Protein AF-A0A401X7L7-F1 (afdb_monomer_lite)

Structure (mmCIF, N/CA/C/O backbone):
data_AF-A0A401X7L7-F1
#
_entry.id   AF-A0A401X7L7-F1
#
loop_
_atom_site.group_PDB
_atom_site.id
_atom_site.type_symbol
_atom_site.label_atom_id
_atom_site.label_alt_id
_atom_site.label_comp_id
_atom_site.label_asym_id
_atom_site.label_entity_id
_atom_site.label_seq_id
_atom_site.pdbx_PDB_ins_code
_atom_site.Cartn_x
_atom_site.Cartn_y
_atom_site.Cartn_z
_atom_site.occupancy
_atom_site.B_iso_or_equiv
_atom_site.auth_seq_id
_atom_site.auth_comp_id
_atom_site.auth_asym_id
_atom_site.auth_atom_id
_atom_site.pdbx_PDB_model_num
ATOM 1 N N . MET A 1 1 ? -39.114 -39.461 -10.760 1.00 40.25 1 MET A N 1
ATOM 2 C CA . MET A 1 1 ? -38.188 -39.083 -11.841 1.00 40.25 1 MET A CA 1
ATOM 3 C C . MET A 1 1 ? -38.371 -37.604 -12.107 1.00 40.25 1 MET A C 1
ATOM 5 O O . MET A 1 1 ? -39.404 -37.196 -12.616 1.00 40.25 1 MET A O 1
ATOM 9 N N . ASP A 1 2 ? -37.402 -36.857 -11.588 1.00 40.75 2 ASP A N 1
ATOM 10 C CA . ASP A 1 2 ? -36.866 -35.591 -12.087 1.00 40.75 2 ASP A CA 1
ATOM 11 C C . ASP A 1 2 ? -37.799 -34.412 -12.367 1.00 40.75 2 ASP A C 1
ATOM 13 O O . ASP A 1 2 ? -38.387 -34.270 -13.435 1.00 40.75 2 ASP A O 1
ATOM 17 N N . SER A 1 3 ? -37.775 -33.456 -11.439 1.00 38.47 3 SER A N 1
ATOM 18 C CA . SER A 1 3 ? -37.650 -32.035 -11.787 1.00 38.47 3 SER A CA 1
ATOM 19 C C . SER A 1 3 ? -37.122 -31.254 -10.585 1.00 38.47 3 SER A C 1
ATOM 21 O O . SER A 1 3 ? -37.842 -30.502 -9.931 1.00 38.47 3 SER A O 1
ATOM 23 N N . LEU A 1 4 ? -35.832 -31.443 -10.293 1.00 44.00 4 LEU A N 1
ATOM 24 C CA . LEU A 1 4 ? -35.060 -30.494 -9.495 1.00 44.00 4 LEU A CA 1
ATOM 25 C C . LEU A 1 4 ? -34.912 -29.216 -10.329 1.00 44.00 4 LEU A C 1
ATOM 27 O O . LEU A 1 4 ? -34.088 -29.134 -11.241 1.00 44.00 4 LEU A O 1
ATOM 31 N N . ARG A 1 5 ? -35.760 -28.221 -10.051 1.00 46.72 5 ARG A N 1
ATOM 32 C CA . ARG A 1 5 ? -35.566 -26.857 -10.546 1.00 46.72 5 ARG A CA 1
ATOM 33 C C . ARG A 1 5 ? -34.300 -26.314 -9.898 1.00 46.72 5 ARG A C 1
ATOM 35 O O . ARG A 1 5 ? -34.284 -25.957 -8.729 1.00 46.72 5 ARG A O 1
ATOM 42 N N . ASN A 1 6 ? -33.241 -26.309 -10.694 1.00 39.75 6 ASN A N 1
ATOM 43 C CA . ASN A 1 6 ? -31.961 -25.697 -10.403 1.00 39.75 6 ASN A CA 1
ATOM 44 C C . ASN A 1 6 ? -32.156 -24.175 -10.271 1.00 39.75 6 ASN A C 1
ATOM 46 O O . ASN A 1 6 ? -32.184 -23.445 -11.267 1.00 39.75 6 ASN A O 1
ATOM 50 N N . GLU A 1 7 ? -32.367 -23.709 -9.041 1.00 44.09 7 GLU A N 1
ATOM 51 C CA . GLU A 1 7 ? -32.327 -22.297 -8.678 1.00 44.09 7 GLU A CA 1
ATOM 52 C C . GLU A 1 7 ? -30.890 -21.798 -8.831 1.00 44.09 7 GLU A C 1
ATOM 54 O O . GLU A 1 7 ? -30.083 -21.825 -7.905 1.00 44.09 7 GLU A O 1
ATOM 59 N N . ARG A 1 8 ? -30.560 -21.319 -10.034 1.00 40.28 8 ARG A N 1
ATOM 60 C CA . ARG A 1 8 ? -29.399 -20.454 -10.238 1.00 40.28 8 ARG A CA 1
ATOM 61 C C . ARG A 1 8 ? -29.622 -19.172 -9.441 1.00 40.28 8 ARG A C 1
ATOM 63 O O . ARG A 1 8 ? -30.217 -18.222 -9.950 1.00 40.28 8 ARG A O 1
ATOM 70 N N . ARG A 1 9 ? -29.137 -19.149 -8.198 1.00 40.84 9 ARG A N 1
ATOM 71 C CA . ARG A 1 9 ? -28.847 -17.903 -7.489 1.00 40.84 9 ARG A CA 1
ATOM 72 C C . ARG A 1 9 ? -27.856 -17.136 -8.356 1.00 40.84 9 ARG A C 1
ATOM 74 O O . ARG A 1 9 ? -26.712 -17.541 -8.524 1.00 40.84 9 ARG A O 1
ATOM 81 N N . LYS A 1 10 ? -28.339 -16.066 -8.981 1.00 39.78 10 LYS A N 1
ATOM 82 C CA . LYS A 1 10 ? -27.475 -15.018 -9.507 1.00 39.78 10 LYS A CA 1
ATOM 83 C C . LYS A 1 10 ? -26.910 -14.308 -8.285 1.00 39.78 10 LYS A C 1
ATOM 85 O O . LYS A 1 10 ? -27.592 -13.472 -7.701 1.00 39.78 10 LYS A O 1
ATOM 90 N N . GLU A 1 11 ? -25.713 -14.693 -7.871 1.00 41.09 11 GLU A N 1
ATOM 91 C CA . GLU A 1 11 ? -24.885 -13.833 -7.036 1.00 41.09 11 GLU A CA 1
ATOM 92 C C . GLU A 1 11 ? -24.604 -12.586 -7.880 1.00 41.09 11 GLU A C 1
ATOM 94 O O . GLU A 1 11 ? -23.903 -12.635 -8.892 1.00 41.09 11 GLU A O 1
ATOM 99 N N . GLY A 1 12 ? -25.303 -11.495 -7.559 1.00 38.31 12 GLY A N 1
ATOM 100 C CA . GLY A 1 12 ? -24.961 -10.179 -8.082 1.00 38.31 12 GLY A CA 1
ATOM 101 C C . GLY A 1 12 ? -23.550 -9.806 -7.621 1.00 38.31 12 GLY A C 1
ATOM 102 O O . GLY A 1 12 ? -23.062 -10.388 -6.650 1.00 38.31 12 GLY A O 1
ATOM 103 N N . PRO A 1 13 ? -22.881 -8.855 -8.292 1.00 40.84 13 PRO A N 1
ATOM 104 C CA . PRO A 1 13 ? -21.600 -8.377 -7.806 1.00 40.84 13 PRO A CA 1
ATOM 105 C C . PRO A 1 13 ? -21.838 -7.833 -6.399 1.00 40.84 13 PRO A C 1
ATOM 107 O O . PRO A 1 13 ? -22.666 -6.939 -6.227 1.00 40.84 13 PRO A O 1
ATOM 110 N N . LEU A 1 14 ? -21.160 -8.413 -5.405 1.00 45.06 14 LEU A N 1
ATOM 111 C CA . LEU A 1 14 ? -21.030 -7.800 -4.091 1.00 45.06 14 LEU A CA 1
ATOM 112 C C . LEU A 1 14 ? -20.533 -6.384 -4.360 1.00 45.06 14 LEU A C 1
ATOM 114 O O . LEU A 1 14 ? -19.457 -6.199 -4.929 1.00 45.06 14 LEU A O 1
ATOM 118 N N . GLU A 1 15 ? -21.387 -5.408 -4.073 1.00 44.59 15 GLU A N 1
ATOM 119 C CA . GLU A 1 15 ? -21.108 -3.989 -4.214 1.00 44.59 15 GLU A CA 1
ATOM 120 C C . GLU A 1 15 ? -20.011 -3.681 -3.190 1.00 44.59 15 GLU A C 1
ATOM 122 O O . GLU A 1 15 ? -20.271 -3.374 -2.029 1.00 44.59 15 GLU A O 1
ATOM 127 N N . GLY A 1 16 ? -18.767 -3.955 -3.593 1.00 45.09 16 GLY A N 1
ATOM 128 C CA . GLY A 1 16 ? -17.586 -3.870 -2.757 1.00 45.09 16 GLY A CA 1
ATOM 129 C C . GLY A 1 16 ? -17.468 -2.439 -2.284 1.00 45.09 16 GLY A C 1
ATOM 130 O O . GLY A 1 16 ? -17.202 -1.546 -3.089 1.00 45.09 16 GLY A O 1
ATOM 131 N N . SER A 1 17 ? -17.736 -2.241 -0.996 1.00 50.53 17 SER A N 1
ATOM 132 C CA . SER A 1 17 ? -17.685 -0.962 -0.305 1.00 50.53 17 SER A CA 1
ATOM 133 C C . SER A 1 17 ? -16.356 -0.271 -0.607 1.00 50.53 17 SER A C 1
ATOM 135 O O . SER A 1 17 ? -15.340 -0.544 0.028 1.00 50.53 17 SER A O 1
ATOM 137 N N . LEU A 1 18 ? -16.354 0.633 -1.587 1.00 61.09 18 LEU A N 1
ATOM 138 C CA . LEU A 1 18 ? -15.335 1.667 -1.684 1.00 61.09 18 LEU A CA 1
ATOM 139 C C . LEU A 1 18 ? -15.367 2.405 -0.347 1.00 61.09 18 LEU A C 1
ATOM 141 O O . LEU A 1 18 ? -16.406 2.966 0.006 1.00 61.09 18 LEU A O 1
ATOM 145 N N . ILE A 1 19 ? -14.257 2.417 0.394 1.00 70.06 19 ILE A N 1
ATOM 146 C CA . ILE A 1 19 ? -14.118 3.358 1.506 1.00 70.06 19 ILE A CA 1
ATOM 147 C C . ILE A 1 19 ? -14.068 4.757 0.888 1.00 70.06 19 ILE A C 1
ATOM 149 O O . ILE A 1 19 ? -13.007 5.263 0.527 1.00 70.06 19 ILE A O 1
ATOM 153 N N . ALA A 1 20 ? -15.236 5.375 0.731 1.00 65.81 20 ALA A N 1
ATOM 154 C CA . ALA A 1 20 ? -15.380 6.668 0.070 1.00 65.81 20 ALA A CA 1
ATOM 155 C C . ALA A 1 20 ? -14.694 7.809 0.841 1.00 65.81 20 ALA A C 1
ATOM 157 O O . ALA A 1 20 ? -14.420 8.852 0.259 1.00 65.81 20 ALA A O 1
ATOM 158 N N . ASN A 1 21 ? -14.384 7.603 2.124 1.00 82.88 21 ASN A N 1
ATOM 159 C CA . ASN A 1 21 ? -13.745 8.577 3.004 1.00 82.88 21 ASN A CA 1
ATOM 160 C C . ASN A 1 21 ? -12.304 8.199 3.398 1.00 82.88 21 ASN A C 1
ATOM 162 O O . ASN A 1 21 ? -11.851 8.566 4.480 1.00 82.88 21 ASN A O 1
ATOM 166 N N . TRP A 1 22 ? -11.572 7.456 2.553 1.00 89.75 22 TRP A N 1
ATOM 167 C CA . TRP A 1 22 ? -10.189 7.062 2.863 1.00 89.75 22 TRP A CA 1
ATOM 168 C C . TRP A 1 22 ? -9.281 8.262 3.161 1.00 89.75 22 TRP A C 1
ATOM 170 O O . TRP A 1 22 ? -8.554 8.237 4.148 1.00 89.75 22 TRP A O 1
ATOM 180 N N . GLU A 1 23 ? -9.350 9.323 2.352 1.00 88.00 23 GLU A N 1
ATOM 181 C CA . GLU A 1 23 ? -8.529 10.525 2.557 1.00 88.00 23 GLU A CA 1
ATOM 182 C C . GLU A 1 23 ? -8.793 11.188 3.917 1.00 88.00 23 GLU A C 1
ATOM 184 O O . GLU A 1 23 ? -7.854 11.611 4.587 1.00 88.00 23 GLU A O 1
ATOM 189 N N . GLU A 1 24 ? -10.052 11.229 4.359 1.00 88.19 24 GLU A N 1
ATOM 190 C CA . GLU A 1 24 ? -10.422 11.765 5.673 1.00 88.19 24 GLU A CA 1
ATOM 191 C C . GLU A 1 24 ? -9.912 10.871 6.807 1.00 88.19 24 GLU A C 1
ATOM 193 O O . GLU A 1 24 ? -9.383 11.370 7.799 1.00 88.19 24 GLU A O 1
ATOM 198 N N . ARG A 1 25 ? -10.031 9.547 6.646 1.00 90.69 25 ARG A N 1
ATOM 199 C CA . ARG A 1 25 ? -9.561 8.556 7.622 1.00 90.69 25 ARG A CA 1
ATOM 200 C C . ARG A 1 25 ? -8.049 8.613 7.792 1.00 90.69 25 ARG A C 1
ATOM 202 O O . ARG A 1 25 ? -7.563 8.677 8.913 1.00 90.69 25 ARG A O 1
ATOM 209 N N . ILE A 1 26 ? -7.299 8.619 6.691 1.00 92.81 26 ILE A N 1
ATOM 210 C CA . ILE A 1 26 ? -5.836 8.569 6.749 1.00 92.81 26 ILE A CA 1
ATOM 211 C C . ILE A 1 26 ? -5.226 9.882 7.248 1.00 92.81 26 ILE A C 1
ATOM 213 O O . ILE A 1 26 ? -4.117 9.875 7.779 1.00 92.81 26 ILE A O 1
ATOM 217 N N . TYR A 1 27 ? -5.943 11.005 7.118 1.00 92.75 27 TYR A N 1
ATOM 218 C CA . TYR A 1 27 ? -5.448 12.328 7.498 1.00 92.75 27 TYR A CA 1
ATOM 219 C C . TYR A 1 27 ? -4.963 12.389 8.952 1.00 92.75 27 TYR A C 1
ATOM 221 O O . TYR A 1 27 ? -3.916 12.979 9.209 1.00 92.75 27 TYR A O 1
ATOM 229 N N . SER A 1 28 ? -5.668 11.751 9.894 1.00 92.38 28 SER A N 1
ATOM 230 C CA . SER A 1 28 ? -5.309 11.808 11.318 1.00 92.38 28 SER A CA 1
ATOM 231 C C . SER A 1 28 ? -4.028 11.052 11.668 1.00 92.38 28 SER A C 1
ATOM 233 O O . SER A 1 28 ? -3.397 11.391 12.664 1.00 92.38 28 SER A O 1
ATOM 235 N N . ILE A 1 29 ? -3.639 10.050 10.871 1.00 94.62 29 ILE A N 1
ATOM 236 C CA . ILE A 1 29 ? -2.452 9.218 11.132 1.00 94.62 29 ILE A CA 1
ATOM 237 C C . ILE A 1 29 ? -1.307 9.466 10.149 1.00 94.62 29 ILE A C 1
ATOM 239 O O . ILE A 1 29 ? -0.219 8.925 10.336 1.00 94.62 29 ILE A O 1
ATOM 243 N N . ARG A 1 30 ? -1.530 10.266 9.098 1.00 94.44 30 ARG A N 1
ATOM 244 C CA . ARG A 1 30 ? -0.578 10.464 7.998 1.00 94.44 30 ARG A CA 1
ATOM 245 C C . ARG A 1 30 ? 0.808 10.851 8.501 1.00 94.44 30 ARG A C 1
ATOM 247 O O . ARG A 1 30 ? 1.777 10.186 8.151 1.00 94.44 30 ARG A O 1
ATOM 254 N N . ASP A 1 31 ? 0.896 11.891 9.323 1.00 95.00 31 ASP A N 1
ATOM 255 C CA . ASP A 1 31 ? 2.184 12.388 9.811 1.00 95.00 31 ASP A CA 1
ATOM 256 C C . ASP A 1 31 ? 2.894 11.345 10.678 1.00 95.00 31 ASP A C 1
ATOM 258 O O . ASP A 1 31 ? 4.092 11.137 10.514 1.00 95.00 31 ASP A O 1
ATOM 262 N N . SER A 1 32 ? 2.159 10.625 11.528 1.00 95.94 32 SER A N 1
ATOM 263 C CA . SER A 1 32 ? 2.709 9.535 12.340 1.00 95.94 32 SER A CA 1
ATOM 264 C C . SER A 1 32 ? 3.265 8.404 11.480 1.00 95.94 32 SER A C 1
ATOM 266 O O . SER A 1 32 ? 4.379 7.957 11.727 1.00 95.94 32 SER A O 1
ATOM 268 N N . VAL A 1 33 ? 2.547 7.989 10.429 1.00 94.94 33 VAL A N 1
ATOM 269 C CA . VAL A 1 33 ? 3.027 6.960 9.491 1.00 94.94 33 VAL A CA 1
ATOM 270 C C . VAL A 1 33 ? 4.314 7.410 8.796 1.00 94.94 33 VAL A C 1
ATOM 272 O O . VAL A 1 33 ? 5.278 6.649 8.737 1.00 94.94 33 VAL A O 1
ATOM 275 N N . TYR A 1 34 ? 4.355 8.646 8.289 1.00 94.44 34 TYR A N 1
ATOM 276 C CA . TYR A 1 34 ? 5.553 9.179 7.634 1.00 94.44 34 TYR A CA 1
ATOM 277 C C . TYR A 1 34 ? 6.730 9.315 8.600 1.00 94.44 34 TYR A C 1
ATOM 279 O O . TYR A 1 34 ? 7.847 8.956 8.237 1.00 94.44 34 TYR A O 1
ATOM 287 N N . VAL A 1 35 ? 6.499 9.813 9.817 1.00 95.31 35 VAL A N 1
ATOM 288 C CA . VAL A 1 35 ? 7.539 9.924 10.846 1.00 95.31 35 VAL A CA 1
ATOM 289 C C . VAL A 1 35 ? 8.096 8.546 11.179 1.00 95.31 35 VAL A C 1
ATOM 291 O O . VAL A 1 35 ? 9.312 8.377 11.148 1.00 95.31 35 VAL A O 1
ATOM 294 N N . ASP A 1 36 ? 7.248 7.552 11.426 1.00 94.06 36 ASP A N 1
ATOM 295 C CA . ASP A 1 36 ? 7.686 6.200 11.772 1.00 94.06 36 ASP A CA 1
ATOM 296 C C . ASP A 1 36 ? 8.505 5.553 10.645 1.00 94.06 36 ASP A C 1
ATOM 298 O O . ASP A 1 36 ? 9.576 5.000 10.906 1.00 94.06 36 ASP A O 1
ATOM 302 N N . LEU A 1 37 ? 8.058 5.675 9.390 1.00 93.56 37 LEU A N 1
ATOM 303 C CA . LEU A 1 37 ? 8.782 5.163 8.222 1.00 93.56 37 LEU A CA 1
ATOM 304 C C . LEU A 1 37 ? 10.133 5.871 8.027 1.00 93.56 37 LEU A C 1
ATOM 306 O O . LEU A 1 37 ? 11.177 5.221 7.977 1.00 93.56 37 LEU A O 1
ATOM 310 N N . VAL A 1 38 ? 10.146 7.205 7.985 1.00 93.19 38 VAL A N 1
ATOM 311 C CA . VAL A 1 38 ? 11.370 7.979 7.718 1.00 93.19 38 VAL A CA 1
ATOM 312 C C . VAL A 1 38 ? 12.389 7.820 8.844 1.00 93.19 38 VAL A C 1
ATOM 314 O O . VAL A 1 38 ? 13.581 7.700 8.576 1.00 93.19 38 VAL A O 1
ATOM 317 N N . THR A 1 39 ? 11.951 7.796 10.103 1.00 92.88 39 THR A N 1
ATOM 318 C CA . THR A 1 39 ? 12.872 7.668 11.244 1.00 92.88 39 THR A CA 1
ATOM 319 C C . THR A 1 39 ? 13.437 6.262 11.407 1.00 92.88 39 THR A C 1
ATOM 321 O O . THR A 1 39 ? 14.566 6.130 11.874 1.00 92.88 39 THR A O 1
ATOM 324 N N . THR A 1 40 ? 12.686 5.226 11.021 1.00 91.12 40 THR A N 1
ATOM 325 C CA . THR A 1 40 ? 13.101 3.830 11.228 1.00 91.12 40 THR A CA 1
ATOM 326 C C . THR A 1 40 ? 13.855 3.270 10.025 1.00 91.12 40 THR A C 1
ATOM 328 O O . THR A 1 40 ? 14.903 2.655 10.198 1.00 91.12 40 THR A O 1
ATOM 331 N N . VAL A 1 41 ? 13.341 3.485 8.810 1.00 90.56 41 VAL A N 1
ATOM 332 C CA . VAL A 1 41 ? 13.866 2.866 7.577 1.00 90.56 41 VAL A CA 1
ATOM 333 C C . VAL A 1 41 ? 14.325 3.883 6.529 1.00 90.56 41 VAL A C 1
ATOM 335 O O . VAL A 1 41 ? 14.837 3.502 5.481 1.00 90.56 41 VAL A O 1
ATOM 338 N N . GLY A 1 42 ? 14.198 5.185 6.807 1.00 90.06 42 GLY A N 1
ATOM 339 C CA . GLY A 1 42 ? 14.756 6.244 5.961 1.00 90.06 42 GLY A CA 1
ATOM 340 C C . GLY A 1 42 ? 13.974 6.530 4.681 1.00 90.06 42 GLY A C 1
ATOM 341 O O . GLY A 1 42 ? 14.473 7.262 3.827 1.00 90.06 42 GLY A O 1
ATOM 342 N N . CYS A 1 43 ? 12.769 5.980 4.528 1.00 91.12 43 CYS A N 1
ATOM 343 C CA . CYS A 1 43 ? 12.010 6.070 3.287 1.00 91.12 43 CYS A CA 1
ATOM 344 C C . CYS A 1 43 ? 10.507 6.293 3.497 1.00 91.12 43 CYS A C 1
ATOM 346 O O . CYS A 1 43 ? 10.008 6.246 4.618 1.00 91.12 43 CYS A O 1
ATOM 348 N N . GLY A 1 44 ? 9.793 6.613 2.415 1.00 91.00 44 GLY A N 1
ATOM 349 C CA . GLY A 1 44 ? 8.349 6.842 2.422 1.00 91.00 44 GLY A CA 1
ATOM 350 C C . GLY A 1 44 ? 7.529 5.581 2.107 1.00 91.00 44 GLY A C 1
ATOM 351 O O . GLY A 1 44 ? 8.084 4.550 1.729 1.00 91.00 44 GLY A O 1
ATOM 352 N N . PRO A 1 45 ? 6.187 5.662 2.190 1.00 90.31 45 PRO A N 1
ATOM 353 C CA . PRO A 1 45 ? 5.294 4.527 1.940 1.00 90.31 45 PRO A CA 1
ATOM 354 C C . PRO A 1 45 ? 5.304 4.029 0.483 1.00 90.31 45 PRO A C 1
ATOM 356 O O . PRO A 1 45 ? 4.840 2.924 0.219 1.00 90.31 45 PRO A O 1
ATOM 359 N N . PHE A 1 46 ? 5.826 4.823 -0.457 1.00 89.81 46 PHE A N 1
ATOM 360 C CA . PHE A 1 46 ? 5.948 4.463 -1.875 1.00 89.81 46 PHE A CA 1
ATOM 361 C C . PHE A 1 46 ? 7.399 4.142 -2.272 1.00 89.81 46 PHE A C 1
ATOM 363 O O . PHE A 1 46 ? 7.619 3.218 -3.050 1.00 89.81 46 PHE A O 1
ATOM 370 N N . ASP A 1 47 ? 8.381 4.791 -1.638 1.00 82.12 47 ASP A N 1
ATOM 371 C CA . ASP A 1 47 ? 9.813 4.689 -1.954 1.00 82.12 47 ASP A CA 1
ATOM 372 C C . ASP A 1 47 ? 10.531 3.595 -1.143 1.00 82.12 47 ASP A C 1
ATOM 374 O O . ASP A 1 47 ? 11.440 3.867 -0.369 1.00 82.12 47 ASP A O 1
ATOM 378 N N . GLY A 1 48 ? 10.105 2.340 -1.266 1.00 81.38 48 GLY A N 1
ATOM 379 C CA . GLY A 1 48 ? 10.720 1.206 -0.553 1.00 81.38 48 GLY A CA 1
ATOM 380 C C . GLY A 1 48 ? 10.045 0.836 0.772 1.00 81.38 48 GLY A C 1
ATOM 381 O O . GLY A 1 48 ? 10.089 -0.325 1.166 1.00 81.38 48 GLY A O 1
ATOM 382 N N . GLY A 1 49 ? 9.294 1.745 1.403 1.00 91.12 49 GLY A N 1
ATOM 383 C CA . GLY A 1 49 ? 8.444 1.425 2.561 1.00 91.12 49 GLY A CA 1
ATOM 384 C C . GLY A 1 49 ? 7.150 0.681 2.200 1.00 91.12 49 GLY A C 1
ATOM 385 O O . GLY A 1 49 ? 6.394 0.281 3.087 1.00 91.12 49 GLY A O 1
ATOM 386 N N . CYS A 1 50 ? 6.882 0.477 0.906 1.00 95.69 50 CYS A N 1
ATOM 387 C CA . CYS A 1 50 ? 5.625 -0.087 0.413 1.00 95.69 50 CYS A CA 1
ATOM 388 C C . CYS A 1 50 ? 5.339 -1.493 0.942 1.00 95.69 50 CYS A C 1
ATOM 390 O O . CYS A 1 50 ? 4.189 -1.802 1.245 1.00 95.69 50 CYS A O 1
ATOM 392 N N . LEU A 1 51 ? 6.366 -2.329 1.116 1.00 95.38 51 LEU A N 1
ATOM 393 C CA . LEU A 1 51 ? 6.188 -3.686 1.627 1.00 95.38 51 LEU A CA 1
ATOM 394 C C . LEU A 1 51 ? 5.743 -3.688 3.095 1.00 95.38 51 LEU A C 1
ATOM 396 O O . LEU A 1 51 ? 4.827 -4.421 3.456 1.00 95.38 51 LEU A O 1
ATOM 400 N N . ILE A 1 52 ? 6.341 -2.822 3.916 1.00 96.44 52 ILE A N 1
ATOM 401 C CA . ILE A 1 52 ? 5.998 -2.663 5.336 1.00 96.44 52 ILE A CA 1
ATOM 402 C C . ILE A 1 52 ? 4.568 -2.135 5.468 1.00 96.44 52 ILE A C 1
ATOM 404 O O . ILE A 1 52 ? 3.780 -2.643 6.263 1.00 96.44 52 ILE A O 1
ATOM 408 N N . VAL A 1 53 ? 4.202 -1.147 4.649 1.00 97.19 53 VAL A N 1
ATOM 409 C CA . VAL A 1 53 ? 2.841 -0.598 4.617 1.00 97.19 53 VAL A CA 1
ATOM 410 C C . VAL A 1 53 ? 1.825 -1.643 4.165 1.00 97.19 53 VAL A C 1
ATOM 412 O O . VAL A 1 53 ? 0.784 -1.790 4.804 1.00 97.19 53 VAL A O 1
ATOM 415 N N . ALA A 1 54 ? 2.116 -2.384 3.095 1.00 97.19 54 ALA A N 1
ATOM 416 C CA . ALA A 1 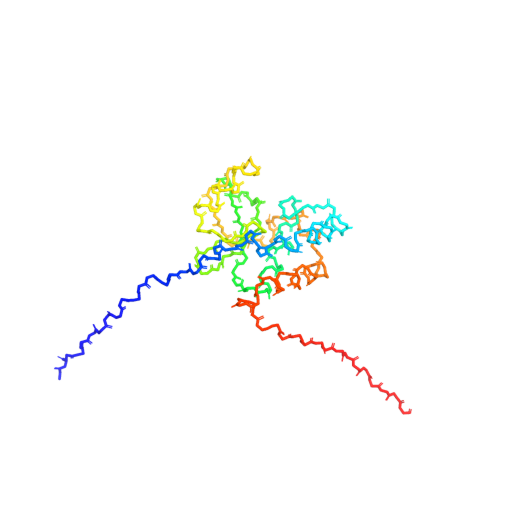54 ? 1.238 -3.438 2.606 1.00 97.19 54 ALA A CA 1
ATOM 417 C C . ALA A 1 54 ? 1.069 -4.540 3.661 1.00 97.19 54 ALA A C 1
ATOM 419 O O . ALA A 1 54 ? -0.061 -4.916 3.952 1.00 97.19 54 ALA A O 1
ATOM 420 N N . GLY A 1 55 ? 2.148 -4.990 4.308 1.00 96.12 55 GLY A N 1
ATOM 421 C CA . GLY A 1 55 ? 2.085 -5.963 5.404 1.00 96.12 55 GLY A CA 1
ATOM 422 C C . GLY A 1 55 ? 1.295 -5.455 6.615 1.00 96.12 55 GLY A C 1
ATOM 423 O O . GLY A 1 55 ? 0.494 -6.189 7.198 1.00 96.12 55 GLY A O 1
ATOM 424 N N . ALA A 1 56 ? 1.450 -4.176 6.967 1.00 96.88 56 ALA A N 1
ATOM 425 C CA . ALA A 1 56 ? 0.680 -3.549 8.036 1.00 96.88 56 ALA A CA 1
ATOM 426 C C . ALA A 1 56 ? -0.818 -3.531 7.703 1.00 96.88 56 ALA A C 1
ATOM 428 O O . ALA A 1 56 ? -1.626 -3.997 8.508 1.00 96.88 56 ALA A O 1
ATOM 429 N N . LEU A 1 57 ? -1.186 -3.086 6.497 1.00 96.56 57 LEU A N 1
ATOM 430 C CA . LEU A 1 57 ? -2.561 -3.148 5.999 1.00 96.56 57 LEU A CA 1
ATOM 431 C C . LEU A 1 57 ? -3.079 -4.588 5.996 1.00 96.56 57 LEU A C 1
ATOM 433 O O . LEU A 1 57 ? -4.148 -4.832 6.544 1.00 96.56 57 LEU A O 1
ATOM 437 N N . GLN A 1 58 ? -2.313 -5.552 5.478 1.00 96.75 58 GLN A N 1
ATOM 438 C CA . GLN A 1 58 ? -2.693 -6.967 5.440 1.00 96.75 58 GLN A CA 1
ATOM 439 C C . GLN A 1 58 ? -3.038 -7.506 6.828 1.00 96.75 58 GLN A C 1
ATOM 441 O O . GLN A 1 58 ? -4.027 -8.215 6.988 1.00 96.75 58 GLN A O 1
ATOM 446 N N . SER A 1 59 ? -2.263 -7.142 7.851 1.00 95.81 59 SER A N 1
ATOM 447 C CA . SER A 1 59 ? -2.537 -7.566 9.229 1.00 95.81 59 SER A CA 1
ATOM 448 C C . SER A 1 59 ? -3.821 -6.961 9.814 1.00 95.81 59 SER A C 1
ATOM 450 O O . SER A 1 59 ? -4.369 -7.505 10.771 1.00 95.81 59 SER A O 1
ATOM 452 N N . VAL A 1 60 ? -4.298 -5.843 9.255 1.00 95.31 60 VAL A N 1
ATOM 453 C CA . VAL A 1 60 ? -5.507 -5.138 9.704 1.00 95.31 60 VAL A CA 1
ATOM 454 C C . VAL A 1 60 ? -6.726 -5.552 8.903 1.00 95.31 60 VAL A C 1
ATOM 456 O O . VAL A 1 60 ? -7.760 -5.795 9.501 1.00 95.31 60 VAL A O 1
ATOM 459 N N . ILE A 1 61 ? -6.645 -5.633 7.577 1.00 93.94 61 ILE A N 1
ATOM 460 C CA . ILE A 1 61 ? -7.812 -5.892 6.720 1.00 93.94 61 ILE A CA 1
ATOM 461 C C . ILE A 1 61 ? -7.824 -7.308 6.128 1.00 93.94 61 ILE A C 1
ATOM 463 O O . ILE A 1 61 ? -8.823 -7.706 5.535 1.00 93.94 61 ILE A O 1
ATOM 467 N N . GLY A 1 62 ? -6.748 -8.084 6.271 1.00 94.62 62 GLY A N 1
ATOM 468 C CA . GLY A 1 62 ? -6.552 -9.346 5.555 1.00 94.62 62 GLY A CA 1
ATOM 469 C C . GLY A 1 62 ? -6.217 -9.130 4.075 1.00 94.62 62 GLY A C 1
ATOM 470 O O . GLY A 1 62 ? -5.711 -8.079 3.691 1.00 94.62 62 GLY A O 1
ATOM 471 N N . GLY A 1 63 ? -6.530 -10.117 3.232 1.00 95.31 63 GLY A N 1
ATOM 472 C CA . GLY A 1 63 ? -6.298 -10.063 1.784 1.00 95.31 63 GLY A CA 1
ATOM 473 C C . GLY A 1 63 ? -4.925 -10.576 1.342 1.00 95.31 63 GLY A C 1
ATOM 474 O O . GLY A 1 63 ? -4.075 -10.952 2.154 1.00 95.31 63 GLY A O 1
ATOM 475 N N . ASP A 1 64 ? -4.727 -10.599 0.026 1.00 97.75 64 ASP A N 1
ATOM 476 C CA . ASP A 1 64 ? -3.541 -11.182 -0.599 1.00 97.75 64 ASP A CA 1
ATOM 477 C C . ASP A 1 64 ? -2.485 -10.111 -0.875 1.00 97.75 64 ASP A C 1
ATOM 479 O O . ASP A 1 64 ? -2.772 -9.092 -1.507 1.00 97.75 64 ASP A O 1
ATOM 483 N N . LEU A 1 65 ? -1.247 -10.360 -0.446 1.00 97.81 65 LEU A N 1
ATOM 484 C CA . LEU A 1 65 ? -0.110 -9.512 -0.787 1.00 97.81 65 LEU A CA 1
ATOM 485 C C . LEU A 1 65 ? 0.263 -9.707 -2.263 1.00 97.81 65 LEU A C 1
ATOM 487 O O . LEU A 1 65 ? 0.610 -10.804 -2.711 1.00 97.81 65 LEU A O 1
ATOM 491 N N . VAL A 1 66 ? 0.195 -8.622 -3.026 1.00 98.56 66 VAL A N 1
ATOM 492 C CA . VAL A 1 66 ? 0.476 -8.586 -4.463 1.00 98.56 66 VAL A CA 1
ATOM 493 C C . VAL A 1 66 ? 1.474 -7.482 -4.783 1.00 98.56 66 VAL A C 1
ATOM 495 O O . VAL A 1 66 ? 1.716 -6.581 -3.982 1.00 98.56 66 VAL A O 1
ATOM 498 N N . VAL A 1 67 ? 2.034 -7.533 -5.987 1.00 98.38 67 VAL A N 1
ATOM 499 C CA . VAL A 1 67 ? 2.892 -6.481 -6.530 1.00 98.38 67 VAL A CA 1
ATOM 500 C C . VAL A 1 67 ? 2.342 -5.943 -7.839 1.00 98.38 67 VAL A C 1
ATOM 502 O O . VAL A 1 67 ? 1.846 -6.706 -8.673 1.00 98.38 67 VAL A O 1
ATOM 505 N N . LEU A 1 68 ? 2.459 -4.632 -8.038 1.00 98.44 68 LEU A N 1
ATOM 506 C CA . LEU A 1 68 ? 2.319 -4.018 -9.352 1.00 98.44 68 LEU A CA 1
ATOM 507 C C . LEU A 1 68 ? 3.545 -4.347 -10.196 1.00 98.44 68 LEU A C 1
ATOM 509 O O . LEU A 1 68 ? 4.674 -4.274 -9.709 1.00 98.4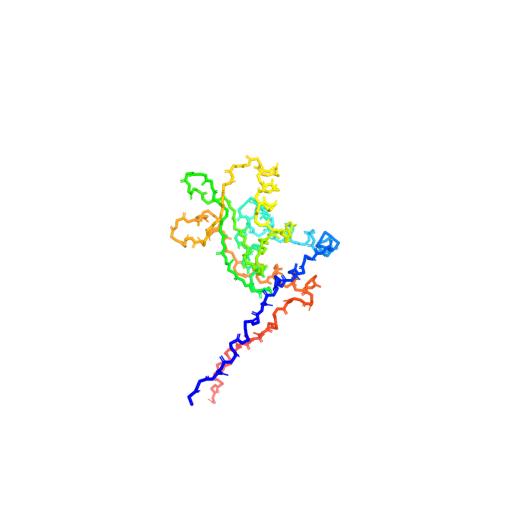4 68 LEU A O 1
ATOM 513 N N . VAL A 1 69 ? 3.322 -4.694 -11.461 1.00 98.12 69 VAL A N 1
ATOM 514 C CA . VAL A 1 69 ? 4.394 -5.110 -12.368 1.00 98.12 69 VAL A CA 1
ATOM 515 C C . VAL A 1 69 ? 4.404 -4.314 -13.661 1.00 98.12 69 VAL A C 1
ATOM 517 O O . VAL A 1 69 ? 3.361 -4.065 -14.273 1.00 98.12 69 VAL A O 1
ATOM 520 N N . ARG A 1 70 ? 5.605 -3.958 -14.113 1.00 97.69 70 ARG A N 1
ATOM 521 C CA . ARG A 1 70 ? 5.862 -3.431 -15.461 1.00 97.69 70 ARG A CA 1
ATOM 522 C C . ARG A 1 70 ? 5.664 -4.519 -16.533 1.00 97.69 70 ARG A C 1
ATOM 524 O O . ARG A 1 70 ? 5.687 -5.708 -16.209 1.00 97.69 70 ARG A O 1
ATOM 531 N N . PRO A 1 71 ? 5.549 -4.156 -17.829 1.00 97.44 71 PRO A N 1
ATOM 532 C CA . PRO A 1 71 ? 5.470 -5.115 -18.937 1.00 97.44 71 PRO A CA 1
ATOM 533 C C . PRO A 1 71 ? 6.606 -6.144 -18.987 1.00 97.44 71 PRO A C 1
ATOM 535 O O . PRO A 1 71 ? 6.414 -7.248 -19.485 1.00 97.44 71 PRO A O 1
ATOM 538 N N . ASN A 1 72 ? 7.789 -5.794 -18.474 1.00 95.75 72 ASN A N 1
ATOM 539 C CA . ASN A 1 72 ? 8.948 -6.686 -18.404 1.00 95.75 72 ASN A CA 1
ATOM 540 C C . ASN A 1 72 ? 8.929 -7.631 -17.182 1.00 95.75 72 ASN A C 1
ATOM 542 O O . ASN A 1 72 ? 9.879 -8.385 -16.994 1.00 95.75 72 ASN A O 1
ATOM 546 N N . GLY A 1 73 ? 7.886 -7.581 -16.347 1.00 95.06 73 GLY A N 1
ATOM 547 C CA . GLY A 1 73 ? 7.733 -8.408 -15.148 1.00 95.06 73 GLY A CA 1
ATOM 548 C C . GLY A 1 73 ? 8.376 -7.847 -13.875 1.00 95.06 73 GLY A C 1
ATOM 549 O O . GLY A 1 73 ? 8.210 -8.462 -12.819 1.00 95.06 73 GLY A O 1
ATOM 550 N N . PHE A 1 74 ? 9.063 -6.700 -13.953 1.00 95.75 74 PHE A N 1
ATOM 551 C CA . PHE A 1 74 ? 9.666 -6.036 -12.795 1.00 95.75 74 PHE A CA 1
ATOM 552 C C . PHE A 1 74 ? 8.592 -5.576 -11.804 1.00 95.75 74 PHE A C 1
ATOM 554 O O . PHE A 1 74 ? 7.625 -4.929 -12.214 1.00 95.75 74 PHE A O 1
ATOM 561 N N . ALA A 1 75 ? 8.768 -5.916 -10.525 1.00 97.12 75 ALA A N 1
ATOM 562 C CA . ALA A 1 75 ? 7.871 -5.542 -9.437 1.00 97.12 75 ALA A CA 1
ATOM 563 C C . ALA A 1 75 ? 8.210 -4.142 -8.908 1.00 97.12 75 ALA A C 1
ATOM 565 O O . ALA A 1 75 ? 9.312 -3.916 -8.421 1.00 97.12 75 ALA A O 1
ATOM 566 N N . GLU A 1 76 ? 7.251 -3.224 -8.998 1.00 96.06 76 GLU A N 1
ATOM 567 C CA . GLU A 1 76 ? 7.407 -1.815 -8.609 1.00 96.06 76 GLU A CA 1
ATOM 568 C C . GLU A 1 76 ? 6.929 -1.526 -7.190 1.00 96.06 76 GLU A C 1
ATOM 570 O O . GLU A 1 76 ? 7.563 -0.780 -6.454 1.00 96.06 76 GLU A O 1
ATOM 575 N N . HIS A 1 77 ? 5.782 -2.088 -6.807 1.00 97.50 77 HIS A N 1
ATOM 576 C CA . HIS A 1 77 ? 5.084 -1.653 -5.601 1.00 97.50 77 HIS A CA 1
ATOM 577 C C . HIS A 1 77 ? 4.262 -2.771 -4.987 1.00 97.50 77 HIS A C 1
ATOM 579 O O . HIS A 1 77 ? 3.542 -3.462 -5.709 1.00 97.50 77 HIS A O 1
ATOM 585 N N . ALA A 1 78 ? 4.341 -2.922 -3.666 1.00 97.75 78 ALA A N 1
ATOM 586 C CA . ALA A 1 78 ? 3.506 -3.848 -2.914 1.00 97.75 78 ALA A CA 1
ATOM 587 C C . ALA A 1 78 ? 2.127 -3.241 -2.623 1.00 97.75 78 ALA A C 1
ATOM 589 O O . ALA A 1 78 ? 2.016 -2.078 -2.251 1.00 97.75 78 ALA A O 1
ATOM 590 N N . ALA A 1 79 ? 1.080 -4.050 -2.751 1.00 98.25 79 ALA A N 1
ATOM 591 C CA . ALA A 1 79 ? -0.295 -3.686 -2.432 1.00 98.25 79 ALA A CA 1
ATOM 592 C C . ALA A 1 79 ? -1.051 -4.906 -1.890 1.00 98.25 79 ALA A C 1
ATOM 594 O O . ALA A 1 79 ? -0.596 -6.042 -2.029 1.00 98.25 79 ALA A O 1
ATOM 595 N N . ILE A 1 80 ? -2.229 -4.684 -1.312 1.00 98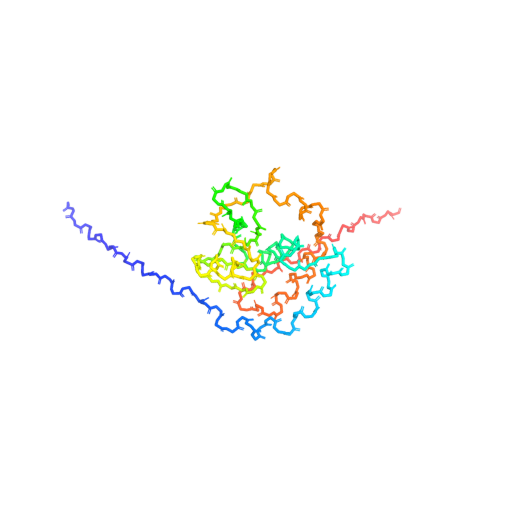.19 80 ILE A N 1
ATOM 596 C CA . ILE A 1 80 ? -3.133 -5.757 -0.878 1.00 98.19 80 ILE A CA 1
ATOM 597 C C . ILE A 1 80 ? -4.307 -5.879 -1.839 1.00 98.19 80 ILE A C 1
ATOM 599 O O . ILE A 1 80 ? -4.986 -4.893 -2.116 1.00 98.19 80 ILE A O 1
ATOM 603 N N . LEU A 1 81 ? -4.573 -7.089 -2.329 1.00 97.88 81 LEU A N 1
ATOM 604 C CA . LEU A 1 81 ? -5.792 -7.430 -3.051 1.00 97.88 81 LEU A CA 1
ATOM 605 C C . LEU A 1 81 ? -6.845 -7.938 -2.060 1.00 97.88 81 LEU A C 1
ATOM 607 O O . LEU A 1 81 ? -6.694 -9.006 -1.468 1.00 97.88 81 LEU A O 1
ATOM 611 N N . LYS A 1 82 ? -7.938 -7.189 -1.907 1.00 94.75 82 LYS A N 1
ATOM 612 C CA . LYS A 1 82 ? -9.079 -7.560 -1.060 1.00 94.75 82 LYS A CA 1
ATOM 613 C C . LYS A 1 82 ? -10.383 -7.116 -1.710 1.00 94.75 82 LYS A C 1
ATOM 615 O O . LYS A 1 82 ? -10.490 -5.978 -2.159 1.00 94.75 82 LYS A O 1
ATOM 620 N N . ASP A 1 83 ? -11.364 -8.017 -1.770 1.00 92.56 83 ASP A N 1
ATOM 621 C CA . ASP A 1 83 ? -12.705 -7.766 -2.329 1.00 92.56 83 ASP A CA 1
ATOM 622 C C . ASP A 1 83 ? -12.683 -7.126 -3.732 1.00 92.56 83 ASP A C 1
ATOM 624 O O . ASP A 1 83 ? -13.477 -6.247 -4.066 1.00 92.56 83 ASP A O 1
ATOM 628 N N . GLY A 1 84 ? -11.728 -7.551 -4.568 1.00 94.31 84 GLY A N 1
ATOM 629 C CA . GLY A 1 84 ? -11.550 -7.035 -5.930 1.00 94.31 84 GLY A CA 1
ATOM 630 C C . GLY A 1 84 ? -10.944 -5.629 -6.018 1.00 94.31 84 GLY A C 1
ATOM 631 O O . GLY A 1 84 ? -10.923 -5.047 -7.104 1.00 94.31 84 GLY A O 1
ATOM 632 N N . GLN A 1 85 ? -10.446 -5.081 -4.909 1.00 95.81 85 GLN A N 1
ATOM 633 C CA . GLN A 1 85 ? -9.764 -3.790 -4.832 1.00 95.81 85 GLN A CA 1
ATOM 634 C C . GLN A 1 85 ? -8.294 -3.982 -4.453 1.00 95.81 85 GLN A C 1
ATOM 636 O O . GLN A 1 85 ? -7.954 -4.890 -3.697 1.00 95.81 85 GLN A O 1
ATOM 641 N N . LEU A 1 86 ? -7.434 -3.112 -4.980 1.00 97.88 86 LEU A N 1
ATOM 642 C CA . LEU A 1 86 ? -6.039 -2.990 -4.569 1.00 97.88 86 LEU A CA 1
ATOM 643 C C . LEU A 1 86 ? -5.905 -1.868 -3.543 1.00 97.88 86 LEU A C 1
ATOM 645 O O . LEU A 1 86 ? -6.521 -0.814 -3.713 1.00 97.88 86 LEU A O 1
ATOM 649 N N . TRP A 1 87 ? -5.101 -2.102 -2.511 1.00 97.19 87 TRP A N 1
ATOM 650 C CA . TRP A 1 87 ? -4.900 -1.206 -1.376 1.00 97.19 87 TRP A CA 1
ATOM 651 C C . TRP A 1 87 ? -3.416 -0.917 -1.164 1.00 97.19 87 TRP A C 1
ATOM 653 O O . TRP A 1 87 ? -2.604 -1.835 -1.084 1.00 97.19 87 TRP A O 1
ATOM 663 N N . ASP A 1 88 ? -3.095 0.360 -1.008 1.00 96.81 88 ASP A N 1
ATOM 664 C CA . ASP A 1 88 ? -1.827 0.879 -0.496 1.00 96.81 88 ASP A CA 1
ATOM 665 C C . ASP A 1 88 ? -2.125 2.049 0.459 1.00 96.81 88 ASP A C 1
ATOM 667 O O . ASP A 1 88 ? -3.272 2.273 0.857 1.00 96.81 88 ASP A O 1
ATOM 671 N N . PHE A 1 89 ? -1.109 2.843 0.793 1.00 96.06 89 PHE A N 1
ATOM 672 C CA . PHE A 1 89 ? -1.270 4.027 1.634 1.00 96.06 89 PHE A CA 1
ATOM 673 C C . PHE A 1 89 ? -2.259 5.071 1.076 1.00 96.06 89 PHE A C 1
ATOM 675 O O . PHE A 1 89 ? -2.931 5.772 1.833 1.00 96.06 89 PHE A O 1
ATOM 682 N N . SER A 1 90 ? -2.390 5.185 -0.248 1.00 95.25 90 SER A N 1
ATOM 683 C CA . SER A 1 90 ? -3.356 6.084 -0.891 1.00 95.25 90 SER A CA 1
ATOM 684 C C . SER A 1 90 ? -4.761 5.483 -0.991 1.00 95.25 90 SER A C 1
ATOM 686 O O . SER A 1 90 ? -5.675 6.152 -1.476 1.00 95.25 90 SER A O 1
ATOM 688 N N . GLY A 1 91 ? -4.950 4.253 -0.517 1.00 93.81 91 GLY A N 1
ATOM 689 C CA . GLY A 1 91 ? -6.254 3.650 -0.292 1.00 93.81 91 GLY A CA 1
ATOM 690 C C . GLY A 1 91 ? -6.786 2.814 -1.450 1.00 93.81 91 GLY A C 1
ATOM 691 O O . GLY A 1 91 ? -6.135 2.695 -2.497 1.00 93.81 91 GLY A O 1
ATOM 692 N N . PRO A 1 92 ? -7.982 2.231 -1.253 1.00 95.31 92 PRO A N 1
ATOM 693 C CA . PRO A 1 92 ? -8.552 1.234 -2.143 1.00 95.31 92 PRO A CA 1
ATOM 694 C C . PRO A 1 92 ? -8.989 1.786 -3.493 1.00 95.31 92 PRO A C 1
ATOM 696 O O . PRO A 1 92 ? -9.750 2.752 -3.566 1.00 95.31 92 PRO A O 1
ATOM 699 N N . LEU A 1 93 ? -8.633 1.091 -4.572 1.00 96.69 93 LEU A N 1
ATOM 700 C CA . LEU A 1 93 ? -9.216 1.310 -5.897 1.00 96.69 93 LEU A CA 1
ATOM 701 C C . LEU A 1 93 ? -9.377 -0.009 -6.670 1.00 96.69 93 LEU A C 1
ATOM 703 O O . LEU A 1 93 ? -8.601 -0.946 -6.478 1.00 96.69 93 LEU A O 1
ATOM 707 N N . PRO A 1 94 ? -10.328 -0.086 -7.622 1.00 96.75 94 PRO A N 1
ATOM 708 C CA . PRO A 1 94 ? -10.341 -1.158 -8.612 1.00 96.75 94 PRO A CA 1
ATOM 709 C C . PRO A 1 94 ? -9.010 -1.201 -9.388 1.00 96.75 94 PRO A C 1
ATOM 711 O O . PRO A 1 94 ? -8.490 -0.128 -9.715 1.00 96.75 94 PRO A O 1
ATOM 714 N N . PRO A 1 95 ? -8.490 -2.384 -9.772 1.00 97.81 95 PRO A N 1
ATOM 715 C CA . PRO A 1 95 ? -7.124 -2.532 -10.275 1.00 97.81 95 PRO A CA 1
ATOM 716 C C . PRO A 1 95 ? -6.717 -1.571 -11.398 1.00 97.81 95 PRO A C 1
ATOM 718 O O . PRO A 1 95 ? -5.659 -0.956 -11.328 1.00 97.81 95 PRO A O 1
ATOM 721 N N . ALA A 1 96 ? -7.575 -1.363 -12.402 1.00 97.44 96 ALA A N 1
ATOM 722 C CA . ALA A 1 96 ? -7.276 -0.447 -13.506 1.00 97.44 96 ALA A CA 1
ATOM 723 C C . ALA A 1 96 ? -7.111 1.015 -13.043 1.00 97.44 96 ALA A C 1
ATOM 725 O O . ALA A 1 96 ? -6.224 1.725 -13.515 1.00 97.44 96 ALA A O 1
ATOM 726 N N . LYS A 1 97 ? -7.945 1.467 -12.095 1.00 97.56 97 LYS A N 1
ATOM 727 C CA . LYS A 1 97 ? -7.851 2.817 -11.518 1.00 97.56 97 LYS A CA 1
ATOM 728 C C . LYS A 1 97 ? -6.655 2.936 -10.578 1.00 97.56 97 LYS A C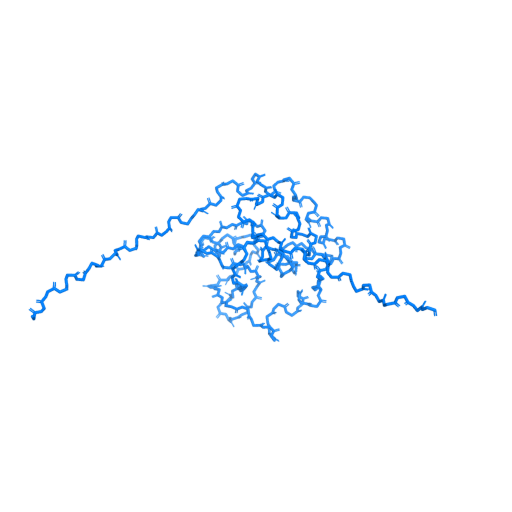 1
ATOM 730 O O . LYS A 1 97 ? -5.986 3.963 -10.597 1.00 97.56 97 LYS A O 1
ATOM 735 N N . PHE A 1 98 ? -6.383 1.890 -9.800 1.00 97.62 98 PHE A N 1
ATOM 736 C CA . PHE A 1 98 ? -5.236 1.820 -8.899 1.00 97.62 98 PHE A CA 1
ATOM 737 C C . PHE A 1 98 ? -3.918 1.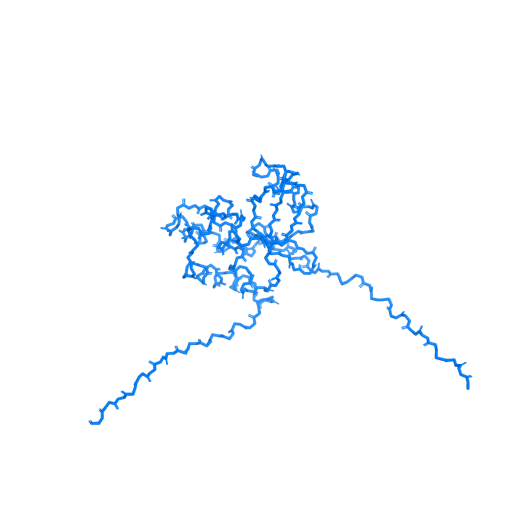958 -9.667 1.00 97.62 98 PHE A C 1
ATOM 739 O O . PHE A 1 98 ? -3.142 2.869 -9.395 1.00 97.62 98 PHE A O 1
ATOM 746 N N . ILE A 1 99 ? -3.718 1.124 -10.693 1.00 98.25 99 ILE A N 1
ATOM 747 C CA . ILE A 1 99 ? -2.523 1.150 -11.549 1.00 98.25 99 ILE A CA 1
ATOM 748 C C . ILE A 1 99 ? -2.393 2.504 -12.251 1.00 98.25 99 ILE A C 1
ATOM 750 O O . ILE A 1 99 ? -1.319 3.095 -12.256 1.00 98.25 99 ILE A O 1
ATOM 754 N N . SER A 1 100 ? -3.490 3.044 -12.795 1.00 98.06 100 SER A N 1
ATOM 755 C CA . SER A 1 100 ? -3.458 4.361 -13.441 1.00 98.06 100 SER A CA 1
ATOM 756 C C . SER A 1 100 ? -3.083 5.489 -12.475 1.00 98.06 100 SER A C 1
ATOM 758 O O . SER A 1 100 ? -2.386 6.415 -12.891 1.00 98.06 100 SER A O 1
ATOM 760 N N . ARG A 1 101 ? -3.546 5.443 -11.218 1.00 97.44 101 ARG A N 1
ATOM 761 C CA . ARG A 1 101 ? -3.159 6.407 -10.179 1.00 97.44 101 ARG A CA 1
ATOM 762 C C . ARG A 1 101 ? -1.678 6.257 -9.849 1.00 97.44 101 ARG A C 1
ATOM 764 O O . ARG A 1 101 ? -0.965 7.251 -9.888 1.00 97.44 101 ARG A O 1
ATOM 771 N N . PHE A 1 102 ? -1.233 5.033 -9.569 1.00 97.38 102 PHE A N 1
ATOM 772 C CA . PHE A 1 102 ? 0.151 4.735 -9.210 1.00 97.38 102 PHE A CA 1
ATOM 773 C C . PHE A 1 102 ? 1.132 5.193 -10.296 1.00 97.38 102 PHE A C 1
ATOM 775 O O . PHE A 1 102 ? 2.016 5.995 -10.019 1.00 97.38 102 PHE A O 1
ATOM 782 N N . ASN A 1 103 ? 0.902 4.804 -11.554 1.00 97.50 103 ASN A N 1
ATOM 783 C CA . ASN A 1 103 ? 1.740 5.206 -12.689 1.00 97.50 103 ASN A CA 1
ATOM 784 C C . ASN A 1 103 ? 1.844 6.730 -12.836 1.00 97.50 103 ASN A C 1
ATOM 786 O O . ASN A 1 103 ? 2.900 7.257 -13.173 1.00 97.50 103 ASN A O 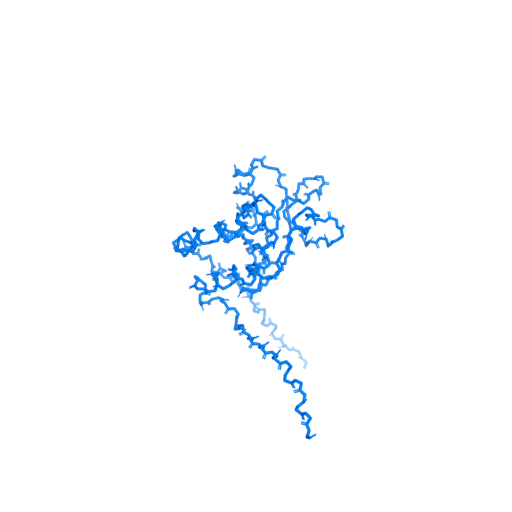1
ATOM 790 N N . LYS A 1 104 ? 0.746 7.453 -12.579 1.00 96.88 104 LYS A N 1
ATOM 791 C CA . LYS A 1 104 ? 0.728 8.917 -12.653 1.00 96.88 104 LYS A CA 1
ATOM 792 C C . LYS A 1 104 ? 1.517 9.564 -11.512 1.00 96.88 104 LYS A C 1
ATOM 794 O O . LYS A 1 104 ? 2.187 10.562 -11.762 1.00 96.88 104 LYS A O 1
ATOM 799 N N . SER A 1 105 ? 1.392 9.046 -10.292 1.00 93.12 105 SER A N 1
ATOM 800 C CA . SER A 1 105 ? 2.057 9.602 -9.108 1.00 93.12 105 SER A CA 1
ATOM 801 C C . SER A 1 105 ? 3.552 9.293 -9.090 1.00 93.12 105 SER A C 1
ATOM 803 O O . SER A 1 105 ? 4.348 10.201 -8.886 1.00 93.12 105 SER A O 1
ATOM 805 N N . GLU A 1 106 ? 3.920 8.044 -9.380 1.00 93.06 106 GLU A N 1
ATOM 806 C CA . GLU A 1 106 ? 5.296 7.541 -9.268 1.00 93.06 106 GLU A CA 1
ATOM 807 C C . GLU A 1 106 ? 6.076 7.597 -10.591 1.00 93.06 106 GLU A C 1
ATOM 809 O O . GLU A 1 106 ? 7.227 7.178 -10.662 1.00 93.06 106 GLU A O 1
ATOM 814 N N . LEU A 1 107 ? 5.459 8.109 -11.665 1.00 92.94 107 LEU A N 1
ATOM 815 C CA . LEU A 1 107 ? 6.054 8.183 -13.007 1.00 92.94 107 LEU A CA 1
ATOM 816 C C . LEU A 1 107 ? 6.536 6.811 -13.524 1.00 92.94 107 LEU A C 1
ATOM 818 O O . LEU A 1 107 ? 7.591 6.694 -14.150 1.00 92.94 107 LEU A O 1
ATOM 822 N N . THR A 1 108 ? 5.739 5.770 -13.272 1.00 93.69 108 THR A N 1
ATOM 823 C CA . THR A 1 108 ? 6.013 4.379 -13.665 1.00 93.69 108 THR A CA 1
ATOM 824 C C . THR A 1 108 ? 5.071 3.896 -14.773 1.00 93.69 108 THR A C 1
ATOM 826 O O . THR A 1 108 ? 4.122 4.574 -15.167 1.00 93.69 108 THR A O 1
ATOM 829 N N . GLU A 1 109 ? 5.331 2.696 -15.296 1.00 95.88 109 GLU A N 1
ATOM 830 C CA . GLU A 1 109 ? 4.550 2.080 -16.376 1.00 95.88 109 GLU A CA 1
ATOM 831 C C . GLU A 1 109 ? 4.082 0.669 -15.994 1.00 95.88 109 GLU A C 1
ATOM 833 O O . GLU A 1 109 ? 4.287 -0.296 -16.729 1.00 95.88 109 GLU A O 1
ATOM 838 N N . CYS A 1 110 ? 3.475 0.506 -14.818 1.00 97.75 110 CYS A N 1
ATOM 839 C CA . CYS A 1 110 ? 2.888 -0.775 -14.433 1.00 97.75 110 CYS A CA 1
ATOM 840 C C . CYS A 1 110 ? 1.755 -1.156 -15.400 1.00 97.75 110 CYS A C 1
ATOM 842 O O . CYS A 1 110 ? 0.894 -0.335 -15.721 1.00 97.75 110 CYS A O 1
ATOM 844 N N . ALA A 1 111 ? 1.743 -2.410 -15.848 1.00 97.00 111 ALA A N 1
ATOM 845 C CA . ALA A 1 111 ? 0.765 -2.954 -16.792 1.00 97.00 111 ALA A CA 1
ATOM 846 C C . ALA A 1 111 ? -0.192 -3.968 -16.149 1.00 97.00 111 ALA A C 1
ATOM 848 O O . ALA A 1 111 ? -1.196 -4.345 -16.753 1.00 97.00 111 ALA A O 1
ATOM 849 N N . GLY A 1 112 ? 0.101 -4.412 -14.929 1.00 98.12 112 GLY A N 1
ATOM 850 C CA . GLY A 1 112 ? -0.722 -5.372 -14.210 1.00 98.12 112 GLY A CA 1
ATOM 851 C C . GLY A 1 112 ? -0.272 -5.544 -12.768 1.00 98.12 112 GLY A C 1
ATOM 852 O O . GLY A 1 112 ? 0.536 -4.770 -12.256 1.00 98.12 112 GLY A O 1
ATOM 853 N N . PHE A 1 113 ? -0.797 -6.582 -12.130 1.00 98.56 113 PHE A N 1
ATOM 854 C CA . PHE A 1 113 ? -0.388 -7.014 -10.802 1.00 98.56 113 PHE A CA 1
ATOM 855 C C . PHE A 1 113 ? -0.393 -8.542 -10.731 1.00 98.56 113 PHE A C 1
ATOM 857 O O . PHE A 1 113 ? -1.070 -9.207 -11.520 1.00 98.56 113 PHE A O 1
ATOM 864 N N . ARG A 1 114 ? 0.368 -9.101 -9.795 1.00 98.31 114 ARG A N 1
ATOM 865 C CA . ARG A 1 114 ? 0.426 -10.544 -9.521 1.00 98.31 114 ARG A CA 1
ATOM 866 C C . ARG A 1 114 ? 0.770 -10.791 -8.050 1.00 98.31 114 ARG A C 1
ATOM 868 O O . ARG A 1 114 ? 1.268 -9.866 -7.411 1.00 98.31 114 ARG A O 1
ATOM 875 N N . PRO A 1 115 ? 0.551 -12.006 -7.515 1.00 98.31 115 PRO A N 1
ATOM 876 C CA . PRO A 1 115 ? 1.105 -12.382 -6.220 1.00 98.31 115 PRO A CA 1
ATOM 877 C C . PRO A 1 115 ? 2.602 -12.080 -6.149 1.00 98.31 115 PRO A C 1
ATOM 879 O O . PRO A 1 115 ? 3.321 -12.204 -7.154 1.00 98.31 115 PRO A O 1
ATOM 882 N N . ILE A 1 116 ? 3.039 -11.653 -4.969 1.00 96.81 116 ILE A N 1
ATOM 883 C CA . ILE A 1 116 ? 4.448 -11.380 -4.716 1.00 96.81 116 ILE A CA 1
ATOM 884 C C . ILE A 1 116 ? 5.263 -12.676 -4.811 1.00 96.81 116 ILE A C 1
ATOM 886 O O . ILE A 1 116 ? 4.813 -13.740 -4.388 1.00 96.81 116 ILE A O 1
ATOM 890 N N . ASN A 1 117 ? 6.452 -12.591 -5.398 1.00 96.06 117 ASN A N 1
ATOM 891 C CA . ASN A 1 117 ? 7.454 -13.645 -5.348 1.00 96.06 117 ASN A CA 1
ATOM 892 C C . ASN A 1 117 ? 8.483 -13.289 -4.270 1.00 96.06 117 ASN A C 1
ATOM 894 O O . ASN A 1 117 ? 9.178 -12.278 -4.384 1.00 96.06 117 ASN A O 1
ATOM 898 N N . ASP A 1 118 ? 8.574 -14.119 -3.232 1.00 90.00 118 ASP A N 1
ATOM 899 C CA . ASP A 1 118 ? 9.444 -13.867 -2.082 1.00 90.00 118 ASP A CA 1
ATOM 900 C C . ASP A 1 118 ? 10.939 -13.912 -2.396 1.00 90.00 118 ASP A C 1
ATOM 902 O O . ASP A 1 118 ? 11.714 -13.241 -1.716 1.00 90.00 118 ASP A O 1
ATOM 906 N N . ASP A 1 119 ? 11.332 -14.613 -3.459 1.00 90.75 119 ASP A N 1
ATOM 907 C CA . ASP A 1 119 ? 12.739 -14.785 -3.821 1.00 90.75 119 ASP A CA 1
ATOM 908 C C . ASP A 1 119 ? 13.266 -13.663 -4.727 1.00 90.75 119 ASP A C 1
ATOM 910 O O . ASP A 1 119 ? 14.476 -13.453 -4.813 1.00 90.75 119 ASP A O 1
ATOM 914 N N . THR A 1 120 ? 12.383 -12.967 -5.457 1.00 93.88 120 THR A N 1
ATOM 915 C CA . THR A 1 120 ? 12.803 -12.070 -6.551 1.00 93.88 120 THR A CA 1
ATOM 916 C C . THR A 1 120 ? 12.225 -10.665 -6.502 1.00 93.88 120 THR A C 1
ATOM 918 O O . THR A 1 120 ? 12.784 -9.774 -7.139 1.00 93.88 120 THR A O 1
ATOM 921 N N . ASP A 1 121 ? 11.107 -10.443 -5.813 1.00 95.75 121 ASP A N 1
ATOM 922 C CA . ASP A 1 121 ? 10.434 -9.145 -5.838 1.00 95.75 121 ASP A CA 1
ATOM 923 C C . ASP A 1 121 ? 10.804 -8.279 -4.642 1.00 95.75 121 ASP A C 1
ATOM 925 O O . ASP A 1 121 ? 10.822 -8.746 -3.499 1.00 95.75 121 ASP A O 1
ATOM 929 N N . LEU A 1 122 ? 10.984 -6.982 -4.919 1.00 93.31 122 LEU A N 1
ATOM 930 C CA . LEU A 1 122 ? 11.167 -5.933 -3.914 1.00 93.31 122 LEU A CA 1
ATOM 931 C C . LEU A 1 122 ? 12.292 -6.258 -2.915 1.00 93.31 122 LEU A C 1
ATOM 933 O O . LEU A 1 122 ? 12.152 -6.002 -1.722 1.00 93.31 122 LEU A O 1
ATOM 937 N N . ILE A 1 123 ? 13.399 -6.831 -3.405 1.00 93.00 123 ILE A N 1
ATOM 938 C CA . ILE A 1 123 ? 14.533 -7.287 -2.581 1.00 93.00 123 ILE A CA 1
ATOM 939 C C . ILE A 1 123 ? 15.011 -6.168 -1.644 1.00 93.00 123 ILE A C 1
ATOM 941 O O . ILE A 1 123 ? 15.091 -6.381 -0.440 1.00 93.00 123 ILE A O 1
ATOM 945 N N . GLU A 1 124 ? 15.206 -4.954 -2.163 1.00 88.12 124 GLU A N 1
ATOM 946 C CA . GLU A 1 124 ? 15.635 -3.799 -1.360 1.00 88.12 124 GLU A CA 1
ATOM 947 C C . GLU A 1 124 ? 14.621 -3.434 -0.257 1.00 88.12 124 GLU A C 1
ATOM 949 O O . GLU A 1 124 ? 15.003 -3.159 0.878 1.00 88.12 124 GLU A O 1
ATOM 954 N N . ALA A 1 125 ? 13.315 -3.497 -0.544 1.00 88.94 125 ALA A N 1
ATOM 955 C CA . ALA A 1 125 ? 12.273 -3.246 0.456 1.00 88.94 125 ALA A CA 1
ATOM 956 C C . ALA A 1 125 ? 12.221 -4.341 1.538 1.00 88.94 125 ALA A C 1
ATOM 958 O O . ALA A 1 125 ? 11.833 -4.075 2.675 1.00 88.94 125 ALA A O 1
ATOM 959 N N . ARG A 1 126 ? 12.607 -5.579 1.201 1.00 87.25 126 ARG A N 1
ATOM 960 C CA . ARG A 1 126 ? 12.703 -6.696 2.155 1.00 87.25 126 ARG A CA 1
ATOM 961 C C . ARG A 1 126 ? 13.904 -6.563 3.076 1.00 87.25 126 ARG A C 1
ATOM 963 O O . ARG A 1 126 ? 13.794 -6.911 4.246 1.00 87.25 126 ARG A O 1
ATOM 970 N N . GLU A 1 127 ? 15.024 -6.054 2.575 1.00 88.81 127 GLU A N 1
ATOM 971 C CA . GLU A 1 127 ? 16.237 -5.844 3.376 1.00 88.81 127 GLU A CA 1
ATOM 972 C C . GLU A 1 127 ? 16.018 -4.852 4.525 1.00 88.81 127 GLU A C 1
ATOM 974 O O . GLU A 1 127 ? 16.663 -4.965 5.567 1.00 88.81 127 GLU A O 1
ATOM 979 N N . ILE A 1 128 ? 15.077 -3.920 4.359 1.00 85.56 128 ILE A N 1
ATOM 980 C CA . ILE A 1 128 ? 14.697 -2.927 5.372 1.00 85.56 128 ILE A CA 1
ATOM 981 C C . ILE A 1 128 ? 13.403 -3.283 6.120 1.00 85.56 128 ILE A C 1
ATOM 983 O O . ILE A 1 128 ? 12.906 -2.468 6.898 1.00 85.56 128 ILE A O 1
ATOM 987 N N . ALA A 1 129 ? 12.825 -4.465 5.883 1.00 78.88 129 ALA A N 1
ATOM 988 C CA . ALA A 1 129 ? 11.576 -4.861 6.522 1.00 78.88 129 ALA A CA 1
ATOM 989 C C . ALA A 1 129 ? 11.764 -5.018 8.040 1.00 78.88 129 ALA A C 1
ATOM 991 O O . ALA A 1 129 ? 12.566 -5.824 8.511 1.00 78.88 129 ALA A O 1
ATOM 992 N N . ASP A 1 130 ? 10.984 -4.256 8.807 1.00 87.31 130 ASP A N 1
ATOM 993 C CA . ASP A 1 130 ? 11.007 -4.260 10.268 1.00 87.31 130 ASP A CA 1
ATOM 994 C C . ASP A 1 130 ? 9.611 -4.615 10.799 1.00 87.31 130 ASP A C 1
ATOM 996 O O . ASP A 1 130 ? 8.655 -3.847 10.661 1.00 87.31 130 ASP A O 1
ATOM 1000 N N . ASN A 1 131 ? 9.496 -5.788 11.430 1.00 89.06 131 ASN A N 1
ATOM 1001 C CA . ASN A 1 131 ? 8.227 -6.277 11.977 1.00 89.06 131 ASN A CA 1
ATOM 1002 C C . ASN A 1 131 ? 7.680 -5.369 13.090 1.00 89.06 131 ASN A C 1
ATOM 1004 O O . ASN A 1 131 ? 6.469 -5.202 13.204 1.00 89.06 131 ASN A O 1
ATOM 1008 N N . SER A 1 132 ? 8.551 -4.747 13.891 1.00 93.44 132 SER A N 1
ATOM 1009 C CA . SER A 1 132 ? 8.126 -3.822 14.946 1.00 93.44 132 SER A CA 1
ATOM 1010 C C . SER A 1 132 ? 7.538 -2.540 14.362 1.00 93.44 132 SER A C 1
ATOM 1012 O O . SER A 1 132 ? 6.575 -1.998 14.903 1.00 93.44 132 SER A O 1
ATOM 1014 N N . LEU A 1 133 ? 8.100 -2.052 13.254 1.00 94.81 133 LEU A N 1
ATOM 1015 C CA . LEU A 1 133 ? 7.554 -0.925 12.507 1.00 94.81 133 LEU A CA 1
ATOM 1016 C C . LEU A 1 133 ? 6.227 -1.309 11.865 1.00 94.81 133 LEU A C 1
ATOM 1018 O O . LEU A 1 133 ? 5.253 -0.576 12.008 1.00 94.81 133 LEU A O 1
ATOM 1022 N N . GLN A 1 134 ? 6.168 -2.474 11.220 1.00 95.75 134 GLN A N 1
ATOM 1023 C CA . GLN A 1 134 ? 4.937 -2.992 10.637 1.00 95.75 134 GLN A CA 1
ATOM 1024 C C . GLN A 1 134 ? 3.811 -3.062 11.678 1.00 95.75 134 GLN A C 1
ATOM 1026 O O . GLN A 1 134 ? 2.706 -2.597 11.402 1.00 95.75 134 GLN A O 1
ATOM 1031 N N . ASP A 1 135 ? 4.087 -3.561 12.885 1.00 95.62 135 ASP A N 1
ATOM 1032 C CA . ASP A 1 135 ? 3.109 -3.627 13.974 1.00 95.62 135 ASP A CA 1
ATOM 1033 C C . ASP A 1 135 ? 2.635 -2.242 14.434 1.00 95.62 135 ASP A C 1
ATOM 1035 O O . ASP A 1 135 ? 1.432 -2.048 14.636 1.00 95.62 135 ASP A O 1
ATOM 1039 N N . ARG A 1 136 ? 3.539 -1.258 14.550 1.00 96.25 136 ARG A N 1
ATOM 1040 C CA . ARG A 1 136 ? 3.163 0.130 14.881 1.00 96.25 136 ARG A CA 1
ATOM 1041 C C . ARG A 1 136 ? 2.269 0.745 13.811 1.00 96.25 136 ARG A C 1
ATOM 1043 O O . ARG A 1 136 ? 1.208 1.277 14.141 1.00 96.25 136 ARG A O 1
ATOM 1050 N N . LEU A 1 137 ? 2.649 0.621 12.538 1.00 97.06 137 LEU A N 1
ATOM 1051 C CA . LEU A 1 137 ? 1.837 1.119 11.424 1.00 97.06 137 LEU A CA 1
ATOM 1052 C C . LEU A 1 137 ? 0.473 0.434 11.385 1.00 97.06 137 LEU A C 1
ATOM 1054 O O . LEU A 1 137 ? -0.541 1.071 11.118 1.00 97.06 137 LEU A O 1
ATOM 1058 N N . ALA A 1 138 ? 0.429 -0.858 11.690 1.00 96.44 138 ALA A N 1
ATOM 1059 C CA . ALA A 1 138 ? -0.814 -1.600 11.721 1.00 96.44 138 ALA A CA 1
ATOM 1060 C C . ALA A 1 138 ? -1.726 -1.177 12.886 1.00 96.44 138 ALA A C 1
ATOM 1062 O O . ALA A 1 138 ? -2.946 -1.171 12.727 1.00 96.44 138 ALA A O 1
ATOM 1063 N N . GLY A 1 139 ? -1.155 -0.768 14.024 1.00 96.00 139 GLY A N 1
ATOM 1064 C CA . GLY A 1 139 ? -1.888 -0.092 15.096 1.00 96.00 139 GLY A CA 1
ATOM 1065 C C . GLY A 1 139 ? -2.559 1.189 14.601 1.00 96.00 139 GLY A C 1
ATOM 1066 O O . GLY A 1 139 ? -3.772 1.328 14.736 1.00 96.00 139 GLY A O 1
ATOM 1067 N N . LEU A 1 140 ? -1.802 2.059 13.923 1.00 96.25 140 LEU A N 1
ATOM 1068 C CA . LEU A 1 140 ? -2.334 3.296 13.336 1.00 96.25 140 LEU A CA 1
ATOM 1069 C C . LEU A 1 140 ? -3.445 3.012 12.312 1.00 96.25 140 LEU A C 1
ATOM 1071 O O . LEU A 1 140 ? -4.507 3.629 12.354 1.00 96.25 140 LEU A O 1
ATOM 1075 N N . PHE A 1 141 ? -3.252 2.045 11.410 1.00 96.12 141 PHE A N 1
ATOM 1076 C CA . PHE A 1 141 ? -4.285 1.680 10.436 1.00 96.12 141 PHE A CA 1
ATOM 1077 C C . PHE A 1 141 ? -5.560 1.145 11.095 1.00 96.12 141 PHE A C 1
ATOM 1079 O O . PHE A 1 141 ? -6.654 1.460 10.628 1.00 96.12 141 PHE A O 1
ATOM 1086 N N . ALA A 1 142 ? -5.449 0.372 12.178 1.00 94.31 142 ALA A N 1
ATOM 1087 C CA . ALA A 1 142 ? -6.611 -0.132 12.906 1.00 94.31 142 ALA A CA 1
ATOM 1088 C C . ALA A 1 142 ? -7.435 0.997 13.556 1.00 94.31 142 ALA A C 1
ATOM 1090 O O . ALA A 1 142 ? -8.661 0.899 13.588 1.00 94.31 142 ALA A O 1
ATOM 1091 N N . GLU A 1 143 ? -6.798 2.088 14.003 1.00 93.50 143 GLU A N 1
ATOM 1092 C CA . GLU A 1 143 ? -7.497 3.264 14.552 1.00 93.50 143 GLU A CA 1
ATOM 1093 C C . GLU A 1 143 ? -8.428 3.923 13.526 1.00 93.50 143 GLU A C 1
ATOM 1095 O O . GLU A 1 143 ? -9.506 4.406 13.878 1.00 93.50 143 GLU A O 1
ATOM 1100 N N . VAL A 1 144 ? -8.035 3.921 12.250 1.00 92.38 144 VAL A N 1
ATOM 1101 C CA . VAL A 1 144 ? -8.775 4.588 11.165 1.00 92.38 144 VAL A CA 1
ATOM 1102 C C . VAL A 1 144 ? -9.650 3.631 10.346 1.00 92.38 144 VAL A C 1
ATOM 1104 O O . VAL A 1 144 ? -10.449 4.076 9.516 1.00 92.38 144 VAL A O 1
ATOM 1107 N N . LEU A 1 145 ? -9.552 2.323 10.607 1.00 90.56 145 LEU A N 1
ATOM 1108 C CA . LEU A 1 145 ? -10.335 1.245 9.986 1.00 90.56 145 LEU A CA 1
ATOM 1109 C C . LEU A 1 145 ? -11.100 0.369 11.006 1.00 90.56 145 LEU A C 1
ATOM 1111 O O . LEU A 1 145 ? -11.122 -0.855 10.847 1.00 90.56 145 LEU A O 1
ATOM 1115 N N . PRO A 1 146 ? -11.764 0.929 12.036 1.00 86.81 146 PRO A N 1
ATOM 1116 C CA . PRO A 1 146 ? -12.379 0.126 13.101 1.00 86.81 146 PRO A CA 1
ATOM 1117 C C . PRO A 1 146 ? -13.510 -0.796 12.611 1.00 86.81 146 PRO A C 1
ATOM 1119 O O . PRO A 1 146 ? -13.847 -1.777 13.261 1.00 86.81 146 PRO A O 1
ATOM 1122 N N . ASP A 1 147 ? -14.105 -0.478 11.465 1.00 86.06 147 ASP A N 1
ATOM 1123 C CA . ASP A 1 147 ? -15.208 -1.182 10.813 1.00 86.06 147 ASP A CA 1
ATOM 1124 C C . ASP A 1 147 ? -14.768 -2.356 9.923 1.00 86.06 147 ASP A C 1
ATOM 1126 O O . ASP A 1 147 ? -15.606 -3.147 9.492 1.00 86.06 147 ASP A O 1
ATOM 1130 N N . ILE A 1 148 ? -13.470 -2.463 9.624 1.00 82.31 148 ILE A N 1
ATOM 1131 C CA . ILE A 1 148 ? -12.915 -3.462 8.692 1.00 82.31 148 ILE A CA 1
ATOM 1132 C C . ILE A 1 148 ? -11.757 -4.234 9.330 1.00 82.31 148 ILE A C 1
ATOM 1134 O O . ILE A 1 148 ? -11.405 -5.311 8.846 1.00 82.31 148 ILE A O 1
ATOM 1138 N N . ALA A 1 149 ? -11.184 -3.705 10.414 1.00 81.19 149 ALA A N 1
ATOM 1139 C CA . ALA A 1 149 ? -10.138 -4.362 11.170 1.00 81.19 149 ALA A CA 1
ATOM 1140 C C . ALA A 1 149 ? -10.573 -5.782 11.564 1.00 81.19 149 ALA A C 1
ATOM 1142 O O . ALA A 1 149 ? -11.582 -5.972 12.246 1.00 81.19 149 ALA A O 1
ATOM 1143 N N . VAL A 1 150 ? -9.803 -6.784 11.140 1.00 81.44 150 VAL A N 1
ATOM 1144 C CA . VAL A 1 150 ? -9.952 -8.145 11.649 1.00 81.44 150 VAL A CA 1
ATOM 1145 C C . VAL A 1 150 ? -9.652 -8.096 13.147 1.00 81.44 150 VAL A C 1
ATOM 1147 O O . VAL A 1 150 ? -8.709 -7.416 13.558 1.00 81.44 150 VAL A O 1
ATOM 1150 N N . GLU A 1 151 ? -10.447 -8.788 13.970 1.00 64.88 151 GLU A N 1
ATOM 1151 C CA . GLU A 1 151 ? -10.169 -8.905 15.404 1.00 64.88 151 GLU A CA 1
ATOM 1152 C C . GLU A 1 151 ? -8.727 -9.392 15.591 1.00 64.88 151 GLU A C 1
ATOM 1154 O O . GLU A 1 151 ? -8.394 -10.550 15.320 1.00 64.88 151 GLU A O 1
ATOM 1159 N N . ARG A 1 152 ? -7.836 -8.492 16.022 1.00 55.72 152 ARG A N 1
ATOM 1160 C CA . ARG A 1 152 ? -6.465 -8.868 16.346 1.00 55.72 152 ARG A CA 1
ATOM 1161 C C . ARG A 1 152 ? -6.537 -9.677 17.632 1.00 55.72 152 ARG A C 1
ATOM 1163 O O . ARG A 1 152 ? -6.669 -9.110 18.714 1.00 55.72 152 ARG A O 1
ATOM 1170 N N . ASN A 1 153 ? -6.426 -10.999 17.528 1.00 44.97 153 ASN A N 1
ATOM 1171 C CA . ASN A 1 153 ? -6.073 -11.829 18.673 1.00 44.97 153 ASN A CA 1
ATOM 1172 C C . ASN A 1 153 ? -4.640 -11.476 19.071 1.00 44.97 153 ASN A C 1
ATOM 1174 O O . ASN A 1 153 ? -3.675 -12.068 18.589 1.00 44.97 153 ASN A O 1
ATOM 1178 N N . ILE A 1 154 ? -4.502 -10.470 19.932 1.00 43.75 154 ILE A N 1
ATOM 1179 C CA . ILE A 1 154 ? -3.244 -10.135 20.589 1.00 43.75 154 ILE A CA 1
ATOM 1180 C C . ILE A 1 154 ? -2.975 -11.247 21.609 1.00 43.75 154 ILE A C 1
ATOM 1182 O O . ILE A 1 154 ? -3.208 -11.094 22.806 1.00 43.75 154 ILE A O 1
ATOM 1186 N N . HIS A 1 155 ? -2.503 -12.402 21.144 1.00 40.59 155 HIS A N 1
ATOM 1187 C CA . HIS A 1 155 ? -1.847 -13.356 22.024 1.00 40.59 155 HIS A CA 1
ATOM 1188 C C . HIS A 1 155 ? -0.463 -12.801 22.360 1.00 40.59 155 HIS A C 1
ATOM 1190 O O . HIS A 1 155 ? 0.526 -13.075 21.687 1.00 40.59 155 HIS A O 1
ATOM 1196 N N . GLN A 1 156 ? -0.400 -12.003 23.427 1.00 41.97 156 GLN A N 1
ATOM 1197 C CA . GLN A 1 156 ? 0.825 -11.877 24.205 1.00 41.97 156 GLN A CA 1
ATOM 1198 C C . GLN A 1 156 ? 1.058 -13.208 24.928 1.00 41.97 156 GLN A C 1
ATOM 1200 O O . GLN A 1 156 ? 0.615 -13.394 26.060 1.00 41.97 156 GLN A O 1
ATOM 1205 N N . GLU A 1 157 ? 1.762 -14.142 24.295 1.00 40.47 157 GLU A N 1
ATOM 1206 C CA . GLU A 1 157 ? 2.449 -15.179 25.059 1.00 40.47 157 GLU A CA 1
ATOM 1207 C C . GLU A 1 157 ? 3.723 -14.563 25.646 1.00 40.47 157 GLU A C 1
ATOM 1209 O O . GLU A 1 157 ? 4.761 -14.474 24.997 1.00 40.47 157 GLU A O 1
ATOM 1214 N N . HIS A 1 158 ? 3.633 -14.098 26.893 1.00 39.19 158 HIS A N 1
ATOM 1215 C CA . HIS A 1 158 ? 4.804 -14.014 27.761 1.00 39.19 158 HIS A CA 1
ATOM 1216 C C . HIS A 1 158 ? 5.139 -15.445 28.205 1.00 39.19 158 HIS A C 1
ATOM 1218 O O . HIS A 1 158 ? 4.334 -16.036 28.930 1.00 39.19 158 HIS A O 1
ATOM 1224 N N . PRO A 1 159 ? 6.312 -16.015 27.874 1.00 43.53 159 PRO A N 1
ATOM 1225 C CA . PRO A 1 159 ? 6.769 -17.199 28.573 1.00 43.53 159 PRO A CA 1
ATOM 1226 C C . PRO A 1 159 ? 7.203 -16.770 29.977 1.00 43.53 159 PRO A C 1
ATOM 1228 O O . PRO A 1 159 ? 8.326 -16.313 30.193 1.00 43.53 159 PRO A O 1
ATOM 1231 N N . GLN A 1 160 ? 6.305 -16.909 30.956 1.00 47.78 160 GLN A N 1
ATOM 1232 C CA . GLN A 1 160 ? 6.724 -17.022 32.349 1.00 47.78 160 GLN A CA 1
ATOM 1233 C C . GLN A 1 160 ? 7.472 -18.350 32.492 1.00 47.78 160 GLN A C 1
ATOM 1235 O O . GLN A 1 160 ? 6.876 -19.418 32.617 1.00 47.78 160 GLN A O 1
ATOM 1240 N N . GLY A 1 161 ? 8.801 -18.276 32.420 1.00 50.66 161 GLY A N 1
ATOM 1241 C CA . GLY A 1 161 ? 9.675 -19.368 32.832 1.00 50.66 161 GLY A CA 1
ATOM 1242 C C . GLY A 1 161 ? 9.444 -19.717 34.310 1.00 50.66 161 GLY A C 1
ATOM 1243 O O . GLY A 1 161 ? 9.044 -18.849 35.092 1.00 50.66 161 GLY A O 1
ATOM 1244 N N . PRO A 1 162 ? 9.662 -20.979 34.711 1.00 65.75 162 PRO A N 1
ATOM 1245 C CA . PRO A 1 162 ? 9.281 -21.453 36.031 1.00 65.75 162 PRO A CA 1
ATOM 1246 C C . PRO A 1 162 ? 10.193 -20.862 37.110 1.00 65.75 162 PRO A C 1
ATOM 1248 O O . PRO A 1 162 ? 11.417 -20.838 36.973 1.00 65.75 162 PRO A O 1
ATOM 1251 N N . THR A 1 163 ? 9.590 -20.421 38.210 1.00 50.56 163 THR A N 1
ATOM 1252 C CA . THR A 1 163 ? 10.273 -20.081 39.461 1.00 50.56 163 THR A CA 1
ATOM 1253 C C . THR A 1 163 ? 10.911 -21.343 40.056 1.00 50.56 163 THR A C 1
ATOM 1255 O O . THR A 1 163 ? 10.187 -22.311 40.303 1.00 50.56 163 THR A O 1
ATOM 1258 N N . PRO A 1 164 ? 12.228 -21.377 40.326 1.00 66.94 164 PRO A N 1
ATOM 1259 C CA . PRO A 1 164 ? 12.807 -22.459 41.106 1.00 66.94 164 PRO A CA 1
ATOM 1260 C C . PRO A 1 164 ? 12.525 -22.252 42.601 1.00 66.94 164 PRO A C 1
ATOM 1262 O O . PRO A 1 164 ? 12.570 -21.129 43.107 1.00 66.94 164 PRO A O 1
ATOM 1265 N N . SER A 1 165 ? 12.186 -23.365 43.258 1.00 62.38 165 SER A N 1
ATOM 1266 C CA . SER A 1 165 ? 12.023 -23.520 44.712 1.00 62.38 165 SER A CA 1
ATOM 1267 C C . SER A 1 165 ? 13.354 -23.533 45.455 1.00 62.38 165 SER A C 1
ATOM 1269 O O . SER A 1 165 ? 14.365 -23.935 44.836 1.00 62.38 165 SER A O 1
#

pLDDT: mean 84.14, std 19.68, range [38.31, 98.56]

Foldseek 3Di:
DDDPPPPPPPPDQPPPDFPPCLVVLLVVCVVVLQCLCCVQQNDDCQGLVQVLQQLLVCQFQNAAWKFFAAPVGAGRGIWGQDSQWTQGSVGTDRFVVVQVVCCVVVVDHGPGMDGDDPVDHSVSSVVSHDVVSSPVSSVSVCSSPVVRTDPPPPPPPDPPDDDDD

Organism: NCBI:txid1226660

Radius of gyration: 19.56 Å; chains: 1; bounding box: 54×52×64 Å

Secondary structure (DSSP, 8-state):
-------------------TTHHHHHHTTHHHHHHHHHHHHSS-TTTTTHHHHHHHHHHHH--EEEEEE-TT--EEEEEEEETTEEESTT--B-HHHHHHHHHHHHT----EEEEPPTTTSSHHHHHT--HHHHHHHHHHHHHH-TTT------------PPPP-

Sequence (165 aa):
MDSLRNERRKEGPLEGSLIANWEERIYSIRDSVYVDLVTTVGCGPFDGGCLIVAGALQSVIGGDLVVLVRPNGFAEHAAILKDGQLWDFSGPLPPAKFISRFNKSELTECAGFRPINDDTDLIEAREIADNSLQDRLAGLFAEVLPDIAVERNIHQEHPQGPTPS